Protein AF-A0A257V0B4-F1 (afdb_monomer_lite)

Radius of gyration: 12.39 Å; chains: 1; bounding box: 35×23×29 Å

Foldseek 3Di:
DDDDADAFDWDADPNDIAATPDPDQHPDYWDADPPPRDTDDLVPDDPVSNVNVCVSSVND

Secondary structure (DSSP, 8-state):
---PPPP-PPPEETTEEPPPSSSS--S---EE-TTT-PEEPGGGS-HHHHHHHHHHTT--

Sequence (60 aa):
MVKTLQMHLLRVTAGQMQPPQEEGRPALFEVLCDECDNTIDLDVLDDATRRELMVSLGVR

Structure (mmCIF, N/CA/C/O backbone):
data_AF-A0A257V0B4-F1
#
_entry.id   AF-A0A257V0B4-F1
#
loop_
_atom_site.group_PDB
_atom_site.id
_atom_site.type_symbol
_atom_site.label_atom_id
_atom_site.label_alt_id
_atom_site.label_comp_id
_atom_site.label_asym_id
_atom_site.label_entity_id
_atom_site.label_seq_id
_atom_site.pdbx_PDB_ins_code
_atom_site.Cartn_x
_atom_site.Cartn_y
_atom_site.Cartn_z
_atom_site.occupancy
_atom_site.B_iso_or_equiv
_atom_site.auth_seq_id
_atom_site.auth_comp_id
_atom_site.auth_asym_id
_atom_site.auth_atom_id
_atom_site.pdbx_PDB_model_num
ATOM 1 N N . MET A 1 1 ? -24.869 -12.592 12.825 1.00 45.75 1 MET A N 1
ATOM 2 C CA . MET A 1 1 ? -23.949 -11.449 12.999 1.00 45.75 1 MET A CA 1
ATOM 3 C C . MET A 1 1 ? -23.352 -11.153 11.632 1.00 45.75 1 MET A C 1
ATOM 5 O O . MET A 1 1 ? -22.589 -11.970 11.138 1.00 45.75 1 MET A O 1
ATOM 9 N N . VAL A 1 2 ? -23.802 -10.091 10.961 1.00 48.34 2 VAL A N 1
ATOM 10 C CA . VAL A 1 2 ? -23.298 -9.705 9.631 1.00 48.34 2 VAL A CA 1
ATOM 11 C C . VAL A 1 2 ? -22.103 -8.784 9.859 1.00 48.34 2 VAL A C 1
ATOM 13 O O . VAL A 1 2 ? -22.240 -7.797 10.576 1.00 48.34 2 VAL A O 1
ATOM 16 N N . LYS A 1 3 ? -20.927 -9.130 9.330 1.00 42.47 3 LYS A N 1
ATOM 17 C CA . LYS A 1 3 ? -19.756 -8.245 9.358 1.00 42.47 3 LYS A CA 1
ATOM 18 C C . LYS A 1 3 ? -19.805 -7.366 8.111 1.00 42.47 3 LYS A C 1
ATOM 20 O O . LYS A 1 3 ? -19.691 -7.883 7.006 1.00 42.47 3 LYS A O 1
ATOM 25 N N . THR A 1 4 ? -19.996 -6.064 8.280 1.00 56.75 4 THR A N 1
ATOM 26 C CA . THR A 1 4 ? -19.775 -5.076 7.2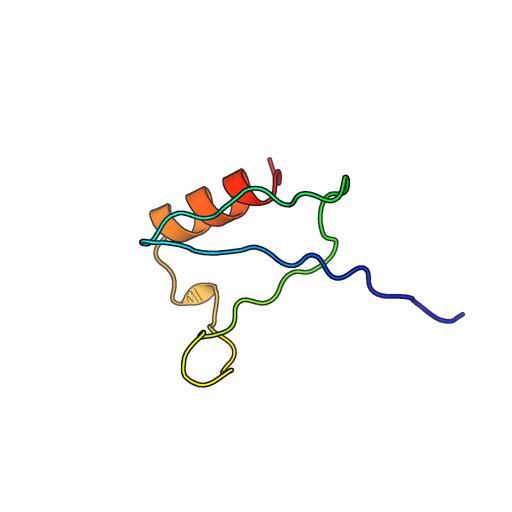20 1.00 56.75 4 THR A CA 1
ATOM 27 C C . THR A 1 4 ? -18.281 -4.782 7.140 1.00 56.75 4 THR A C 1
ATOM 29 O O . THR A 1 4 ? -17.668 -4.380 8.128 1.00 56.75 4 THR A O 1
ATOM 32 N N . LEU A 1 5 ? -17.679 -5.039 5.978 1.00 56.66 5 LEU A N 1
ATOM 33 C CA . LEU A 1 5 ? -16.289 -4.684 5.710 1.00 56.66 5 LEU A CA 1
ATOM 34 C C . LEU A 1 5 ? -16.237 -3.192 5.356 1.00 56.66 5 LEU A C 1
ATOM 36 O O . LEU A 1 5 ? -16.985 -2.753 4.485 1.00 56.66 5 LEU A O 1
ATOM 40 N N . GLN A 1 6 ? -15.384 -2.414 6.021 1.00 59.34 6 GLN A N 1
ATOM 41 C CA . G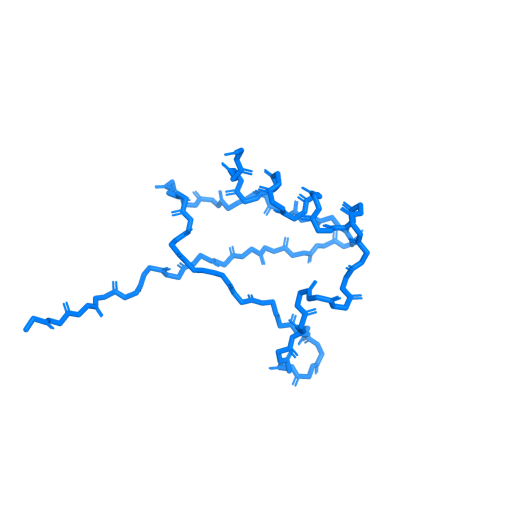LN A 1 6 ? -15.133 -1.031 5.610 1.00 59.34 6 GLN A CA 1
ATOM 42 C C . GLN A 1 6 ? -14.062 -1.012 4.519 1.00 59.34 6 GLN A C 1
ATOM 44 O O . GLN A 1 6 ? -12.934 -1.439 4.756 1.00 59.34 6 GLN A O 1
ATOM 49 N N . MET A 1 7 ? -14.428 -0.529 3.332 1.00 66.50 7 MET A N 1
ATOM 50 C CA . MET A 1 7 ? -13.531 -0.369 2.186 1.00 66.50 7 MET A CA 1
ATOM 51 C C . MET A 1 7 ? -13.048 1.079 2.116 1.00 66.50 7 MET A C 1
ATOM 53 O O . MET A 1 7 ? -13.863 1.991 2.198 1.00 66.50 7 MET A O 1
ATOM 57 N N . HIS A 1 8 ? -11.741 1.284 1.944 1.00 66.19 8 HIS A N 1
ATOM 58 C CA . HIS A 1 8 ? -11.151 2.604 1.709 1.00 66.19 8 HIS A CA 1
ATOM 59 C C . HIS A 1 8 ? -10.531 2.612 0.311 1.00 66.19 8 HIS A C 1
ATOM 61 O O . HIS A 1 8 ? -9.737 1.730 -0.012 1.00 66.19 8 HIS A O 1
ATOM 67 N N . LEU A 1 9 ? -10.895 3.594 -0.515 1.00 64.88 9 LEU A N 1
ATOM 68 C CA . LEU A 1 9 ? -10.316 3.777 -1.844 1.00 64.88 9 LEU A CA 1
ATOM 69 C C . LEU A 1 9 ? -9.122 4.734 -1.744 1.00 64.88 9 LEU A C 1
ATOM 71 O O . LEU A 1 9 ? -9.284 5.895 -1.370 1.00 64.88 9 LEU A O 1
ATOM 75 N N . LEU A 1 10 ? -7.929 4.254 -2.088 1.00 70.81 10 LEU A N 1
ATOM 76 C CA . LEU A 1 10 ? -6.726 5.080 -2.195 1.00 70.81 10 LEU A CA 1
ATOM 77 C C . LEU A 1 10 ? -6.464 5.383 -3.659 1.00 70.81 10 LEU A C 1
ATOM 79 O O . LEU A 1 10 ? -6.495 4.487 -4.501 1.00 70.81 10 LEU A O 1
ATOM 83 N N . ARG A 1 11 ? -6.167 6.644 -3.962 1.00 64.00 11 ARG A N 1
ATOM 84 C CA . ARG A 1 11 ? -5.815 7.053 -5.319 1.00 64.00 11 ARG A CA 1
ATOM 85 C C . ARG A 1 11 ? -4.303 7.090 -5.468 1.00 64.00 11 ARG A C 1
ATOM 87 O O . ARG A 1 11 ? -3.633 7.796 -4.720 1.00 64.00 11 ARG A O 1
ATOM 94 N N . VAL A 1 12 ? -3.775 6.387 -6.465 1.00 71.50 12 VAL A N 1
ATOM 95 C CA . VAL A 1 12 ? -2.373 6.516 -6.877 1.00 71.50 12 VAL A CA 1
ATOM 96 C C . VAL A 1 12 ? -2.315 7.419 -8.103 1.00 71.50 12 VAL A C 1
ATOM 98 O O . VAL A 1 12 ? -3.078 7.261 -9.051 1.00 71.50 12 VAL A O 1
ATOM 101 N N . THR A 1 13 ? -1.457 8.434 -8.089 1.00 69.38 13 THR A N 1
ATOM 102 C CA . THR A 1 13 ? -1.255 9.327 -9.238 1.00 69.38 13 THR A CA 1
ATOM 103 C C . THR A 1 13 ? 0.229 9.640 -9.358 1.00 69.38 13 THR A C 1
ATOM 105 O O . THR A 1 13 ? 0.842 10.082 -8.393 1.00 69.38 13 THR A O 1
ATOM 108 N N . ALA A 1 14 ? 0.815 9.388 -10.534 1.00 79.06 14 ALA A N 1
ATOM 109 C CA . ALA A 1 14 ? 2.246 9.584 -10.797 1.00 79.06 14 ALA A CA 1
ATOM 110 C C . ALA A 1 14 ? 3.176 8.879 -9.780 1.00 79.06 14 ALA A C 1
ATOM 112 O O . ALA A 1 14 ? 4.179 9.441 -9.350 1.00 79.06 14 ALA A O 1
ATOM 113 N N . GLY A 1 15 ? 2.818 7.657 -9.362 1.00 71.88 15 GLY A N 1
ATOM 114 C CA . GLY A 1 15 ? 3.590 6.880 -8.383 1.00 71.88 15 GLY A CA 1
ATOM 115 C C . GLY A 1 15 ? 3.518 7.411 -6.948 1.00 71.88 15 GLY A C 1
ATOM 116 O O . GLY A 1 15 ? 4.267 6.958 -6.092 1.00 71.88 15 GLY A O 1
ATOM 117 N N . GLN A 1 16 ? 2.642 8.378 -6.672 1.00 62.81 16 GLN A N 1
ATOM 118 C CA . GLN A 1 16 ? 2.409 8.909 -5.334 1.00 62.81 16 GLN A CA 1
ATOM 119 C C . GLN A 1 16 ? 1.022 8.489 -4.845 1.00 62.81 16 GLN A C 1
ATOM 121 O O . GLN A 1 16 ? 0.023 8.644 -5.555 1.00 62.81 16 GLN A O 1
ATOM 126 N N . MET A 1 17 ? 0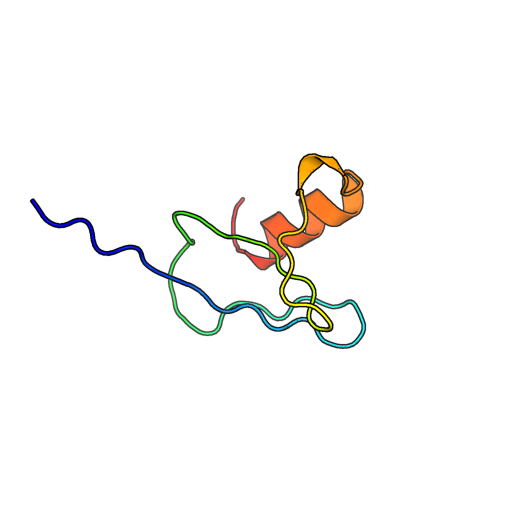.968 7.949 -3.629 1.00 72.06 17 MET A N 1
ATOM 127 C CA . MET A 1 17 ? -0.270 7.548 -2.963 1.00 72.06 17 MET A CA 1
ATOM 128 C C . MET A 1 17 ? -0.914 8.759 -2.292 1.00 72.06 17 MET A C 1
ATOM 130 O O . MET A 1 17 ? -0.282 9.440 -1.483 1.00 72.06 17 MET A O 1
ATOM 134 N N . GLN A 1 18 ? -2.173 9.039 -2.623 1.00 67.06 18 GLN A N 1
ATOM 135 C CA . GLN A 1 18 ? -2.936 10.085 -1.954 1.00 67.06 18 GLN A CA 1
ATOM 136 C C . GLN A 1 18 ? -3.532 9.551 -0.649 1.00 67.06 18 GLN A C 1
ATOM 138 O O . GLN A 1 18 ? -4.058 8.434 -0.633 1.00 67.06 18 GLN A O 1
ATOM 143 N N . PRO A 1 19 ? -3.473 10.335 0.440 1.00 64.88 19 PRO A N 1
ATOM 144 C CA . PRO A 1 19 ? -4.041 9.921 1.711 1.00 64.88 19 PRO A CA 1
ATOM 145 C C . PRO A 1 19 ? -5.562 9.731 1.583 1.00 64.88 19 PRO A C 1
ATOM 147 O O . PRO A 1 19 ? -6.217 10.497 0.863 1.00 64.88 19 PRO A O 1
ATOM 150 N N . PRO A 1 20 ? -6.136 8.728 2.273 1.00 61.91 20 PRO A N 1
ATOM 151 C CA . PRO A 1 20 ? -7.571 8.483 2.246 1.00 61.91 20 PRO A CA 1
ATOM 152 C C . PRO A 1 20 ? -8.329 9.705 2.783 1.00 61.91 20 PRO A C 1
ATOM 154 O O . PRO A 1 20 ? -7.951 10.293 3.794 1.00 61.91 20 PRO A O 1
ATOM 157 N N . GLN A 1 21 ? -9.389 10.103 2.075 1.00 61.88 21 GLN A N 1
ATOM 158 C CA . GLN A 1 21 ? -10.237 11.249 2.439 1.00 61.88 21 GLN A CA 1
ATOM 159 C C . GLN A 1 21 ? -11.228 10.913 3.570 1.00 61.88 21 GLN A C 1
ATOM 161 O O . GLN A 1 21 ? -11.756 11.829 4.195 1.00 61.88 21 GLN A O 1
ATOM 166 N N . GLU A 1 22 ? -11.488 9.626 3.836 1.00 55.62 22 GLU A N 1
ATOM 167 C CA . GLU A 1 22 ? -12.396 9.174 4.897 1.00 55.62 22 GLU A CA 1
ATOM 168 C C . GLU A 1 22 ? -11.630 8.747 6.158 1.00 55.62 22 GLU A C 1
ATOM 170 O O . GLU A 1 22 ? -10.609 8.060 6.103 1.00 55.62 22 GLU A O 1
ATOM 175 N N . GLU A 1 23 ? -12.124 9.210 7.306 1.00 55.16 23 GLU A N 1
ATOM 176 C CA . GLU A 1 23 ? -11.456 9.157 8.604 1.00 55.16 23 GLU A CA 1
ATOM 177 C C . GLU A 1 23 ? -11.598 7.769 9.254 1.00 55.16 23 GLU A C 1
ATOM 179 O O . GLU A 1 23 ? -12.552 7.480 9.974 1.00 55.16 23 GLU A O 1
ATOM 184 N N . GLY A 1 24 ? -10.630 6.886 8.997 1.00 59.16 24 GLY A N 1
ATOM 185 C CA . GLY A 1 24 ? -10.517 5.586 9.661 1.00 59.16 24 GLY A CA 1
ATOM 186 C C . GLY A 1 24 ? -9.316 4.778 9.170 1.00 59.16 24 GLY A C 1
ATOM 187 O O . GLY A 1 24 ? -8.999 4.779 7.986 1.00 59.16 24 GLY A O 1
ATOM 188 N N . ARG A 1 25 ? -8.615 4.070 10.071 1.00 57.28 25 ARG A N 1
ATOM 189 C CA . ARG A 1 25 ? -7.603 3.087 9.641 1.00 57.28 25 ARG A CA 1
ATOM 190 C C . ARG A 1 25 ? -8.331 1.901 8.991 1.00 57.28 25 ARG A C 1
ATOM 192 O O . ARG A 1 25 ? -9.199 1.325 9.653 1.00 57.28 25 ARG A O 1
ATOM 199 N N . PRO A 1 26 ? -7.988 1.492 7.759 1.00 59.69 26 PRO A N 1
ATOM 200 C CA . PRO A 1 26 ? -8.614 0.329 7.148 1.00 59.69 26 PRO A CA 1
ATOM 201 C C . PRO A 1 26 ? -8.301 -0.936 7.952 1.00 59.69 26 PRO A C 1
ATOM 203 O O . PRO A 1 26 ? -7.155 -1.188 8.320 1.00 59.69 26 PRO A O 1
ATOM 206 N N . ALA A 1 27 ? -9.328 -1.751 8.210 1.00 64.25 27 ALA A N 1
ATOM 207 C CA . ALA A 1 27 ? -9.162 -3.064 8.840 1.00 64.25 27 ALA A CA 1
ATOM 208 C C . ALA A 1 27 ? -8.568 -4.108 7.872 1.00 64.25 27 ALA A C 1
ATOM 210 O O . ALA A 1 27 ? -8.019 -5.116 8.312 1.00 64.25 27 ALA A O 1
ATOM 211 N N . LEU A 1 28 ? -8.697 -3.863 6.565 1.00 68.94 28 LEU A N 1
ATOM 212 C CA . LEU A 1 28 ? -8.147 -4.643 5.461 1.00 68.94 28 LEU A CA 1
ATOM 213 C C . LEU A 1 28 ? -7.960 -3.702 4.264 1.00 68.94 28 LEU A C 1
ATOM 215 O O . LEU A 1 28 ? -8.799 -2.827 4.043 1.00 68.94 28 LEU A O 1
ATOM 219 N N . PHE A 1 29 ? -6.899 -3.895 3.489 1.00 72.62 29 PHE A N 1
ATOM 220 C CA . PHE A 1 29 ? -6.724 -3.253 2.190 1.00 72.62 29 PHE A CA 1
ATOM 221 C C . PHE A 1 29 ? -6.214 -4.280 1.175 1.00 72.62 29 PHE A C 1
ATOM 223 O O . PHE A 1 29 ? -5.493 -5.208 1.536 1.00 72.62 29 PHE A O 1
ATOM 230 N N . GLU A 1 30 ? -6.617 -4.111 -0.080 1.00 76.62 30 GLU A N 1
ATOM 231 C CA . GLU A 1 30 ? -6.165 -4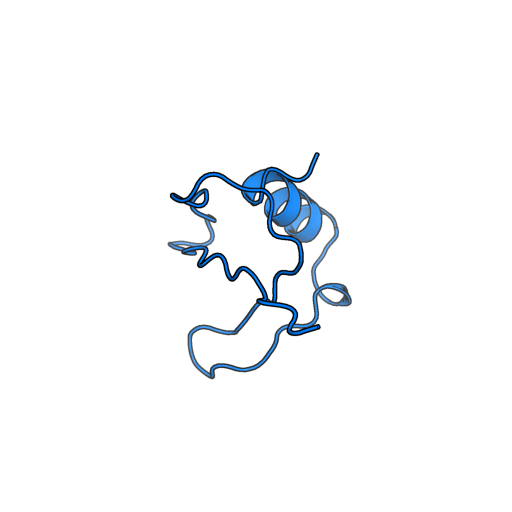.890 -1.232 1.00 76.62 30 GLU A CA 1
ATOM 232 C C . GLU A 1 30 ? -5.582 -3.914 -2.256 1.00 76.62 30 GLU A C 1
ATOM 234 O O . GLU A 1 30 ? -6.084 -2.797 -2.403 1.00 76.62 30 GLU A O 1
ATOM 239 N N . VAL A 1 31 ? -4.506 -4.314 -2.930 1.00 79.75 31 VAL A N 1
ATOM 240 C CA . VAL A 1 31 ? -3.882 -3.515 -3.987 1.00 79.75 31 VAL A CA 1
ATOM 241 C C . VAL A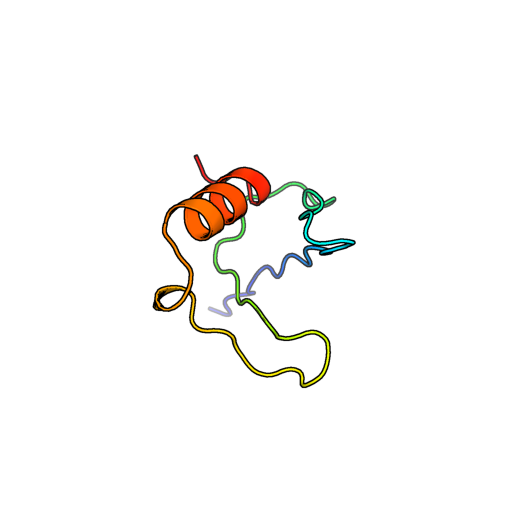 1 31 ? -4.231 -4.153 -5.320 1.00 79.75 31 VAL A C 1
ATOM 243 O O . VAL A 1 31 ? -3.996 -5.342 -5.516 1.00 79.75 31 VAL A O 1
ATOM 246 N N . LEU A 1 32 ? -4.794 -3.361 -6.228 1.00 84.88 32 LEU A N 1
ATOM 247 C CA . LEU A 1 32 ? -5.188 -3.790 -7.566 1.00 84.88 32 LEU A CA 1
ATOM 248 C C . LEU A 1 32 ? -4.353 -3.050 -8.614 1.00 84.88 32 LEU A C 1
ATOM 250 O O . LEU A 1 32 ? -3.939 -1.907 -8.403 1.00 84.88 32 LEU A O 1
ATOM 254 N N . CYS A 1 33 ? -4.111 -3.699 -9.750 1.00 80.25 33 CYS A N 1
ATOM 255 C CA . CYS A 1 33 ? -3.535 -3.053 -10.922 1.00 80.25 33 CYS A CA 1
ATOM 256 C C . CYS A 1 33 ? -4.605 -2.236 -11.659 1.00 80.25 33 CYS A C 1
ATOM 258 O O . CYS A 1 33 ? -5.602 -2.798 -12.095 1.00 80.25 33 CYS A O 1
ATOM 260 N N . ASP A 1 34 ? -4.358 -0.943 -11.867 1.00 83.31 34 ASP A N 1
ATOM 261 C CA . ASP A 1 34 ? -5.299 -0.010 -12.518 1.00 83.31 34 ASP A CA 1
ATOM 262 C C . ASP A 1 34 ? -5.636 -0.381 -13.979 1.00 83.31 34 ASP A C 1
ATOM 264 O O . ASP A 1 34 ? -6.678 -0.005 -14.501 1.00 83.31 34 ASP A O 1
ATOM 268 N N . GLU A 1 35 ? -4.765 -1.132 -14.660 1.00 84.44 35 GLU A N 1
ATOM 269 C CA . GLU A 1 35 ? -4.966 -1.491 -16.072 1.00 84.44 35 GLU A CA 1
ATOM 270 C C . GLU A 1 35 ? -5.741 -2.800 -16.270 1.00 84.44 35 GLU A C 1
ATOM 272 O O . GLU A 1 35 ? -6.406 -2.975 -17.291 1.00 84.44 35 GLU A O 1
ATOM 277 N N . CYS A 1 36 ? -5.620 -3.749 -15.337 1.00 91.50 36 CYS A N 1
ATOM 278 C CA . CYS A 1 36 ? -6.145 -5.108 -15.511 1.00 91.50 36 CYS A CA 1
ATOM 279 C C . CYS A 1 36 ? -6.965 -5.639 -14.330 1.00 91.50 36 CYS A C 1
ATOM 281 O O . CYS A 1 36 ? -7.362 -6.801 -14.370 1.00 91.50 36 CYS A O 1
ATOM 283 N N . ASP A 1 37 ? -7.198 -4.828 -13.296 1.00 87.25 37 ASP A N 1
ATOM 284 C CA . ASP A 1 37 ? -7.959 -5.164 -12.082 1.00 87.25 37 ASP A CA 1
ATOM 285 C C . ASP A 1 37 ? -7.460 -6.409 -11.322 1.00 87.25 37 ASP A C 1
ATOM 287 O O . ASP A 1 37 ? -8.147 -6.946 -10.454 1.00 87.25 37 ASP A O 1
ATOM 291 N N . ASN A 1 38 ? -6.241 -6.875 -11.604 1.00 86.38 38 ASN A N 1
ATOM 292 C CA . ASN A 1 38 ? -5.651 -8.008 -10.899 1.00 86.38 38 ASN A CA 1
ATOM 293 C C . ASN A 1 38 ? -5.118 -7.595 -9.526 1.00 86.38 38 ASN A C 1
ATOM 295 O O . ASN A 1 38 ? -4.457 -6.561 -9.394 1.00 86.38 38 ASN A O 1
ATOM 299 N N . THR A 1 39 ? -5.319 -8.464 -8.535 1.00 87.19 39 THR A N 1
ATOM 300 C CA . THR A 1 39 ? -4.700 -8.352 -7.212 1.00 87.19 39 THR A CA 1
ATOM 301 C C . THR A 1 39 ? -3.180 -8.402 -7.319 1.00 87.19 39 THR A C 1
ATOM 303 O O . THR A 1 39 ? -2.606 -9.319 -7.909 1.00 87.19 39 THR A O 1
ATOM 306 N N . ILE A 1 40 ? -2.530 -7.412 -6.717 1.00 85.75 40 ILE A N 1
ATOM 307 C CA . ILE A 1 40 ? -1.084 -7.345 -6.554 1.00 85.75 40 ILE A CA 1
ATOM 308 C C . ILE A 1 40 ? -0.742 -7.916 -5.181 1.00 85.75 40 ILE A C 1
ATOM 310 O O . ILE A 1 40 ? -1.240 -7.448 -4.156 1.00 85.75 40 ILE A O 1
ATOM 314 N N . ASP A 1 41 ? 0.130 -8.921 -5.169 1.00 84.56 41 ASP A N 1
ATOM 315 C CA . ASP A 1 41 ? 0.663 -9.476 -3.932 1.00 84.56 41 ASP A CA 1
ATOM 316 C C . ASP A 1 41 ? 1.574 -8.444 -3.243 1.00 84.56 41 ASP A C 1
ATOM 318 O O . ASP A 1 41 ? 2.498 -7.893 -3.841 1.00 84.56 41 ASP A O 1
ATOM 322 N N . LEU A 1 42 ? 1.315 -8.158 -1.970 1.00 82.38 42 LEU A N 1
ATOM 323 C CA . LEU A 1 42 ? 2.132 -7.221 -1.201 1.00 82.38 42 LEU A CA 1
ATOM 324 C C . LEU A 1 42 ? 3.522 -7.779 -0.900 1.00 82.38 42 LEU A C 1
ATOM 326 O O . LEU A 1 42 ? 4.444 -6.998 -0.672 1.00 82.38 42 LEU A O 1
ATOM 330 N N . ASP A 1 43 ? 3.682 -9.102 -0.886 1.00 84.56 43 ASP A N 1
ATOM 331 C CA . ASP A 1 43 ? 4.962 -9.738 -0.581 1.00 84.56 43 ASP A CA 1
ATOM 332 C C . ASP A 1 43 ? 5.948 -9.672 -1.756 1.00 84.56 43 ASP A C 1
ATOM 334 O O . ASP A 1 43 ? 7.140 -9.912 -1.564 1.00 84.56 43 ASP A O 1
ATOM 338 N N . VAL A 1 44 ? 5.489 -9.286 -2.956 1.00 85.94 44 VAL A N 1
ATOM 339 C CA . VAL A 1 44 ? 6.381 -8.994 -4.091 1.00 85.94 44 VAL A CA 1
ATOM 340 C C . VAL A 1 44 ? 6.862 -7.542 -4.127 1.00 85.94 44 VAL A C 1
ATOM 342 O O . VAL A 1 44 ? 7.753 -7.220 -4.914 1.00 85.94 44 VAL A O 1
ATOM 345 N N . LEU A 1 45 ? 6.287 -6.659 -3.301 1.00 84.06 45 LEU A N 1
ATOM 346 C CA . LEU A 1 45 ? 6.737 -5.273 -3.182 1.00 84.06 45 LEU A CA 1
ATOM 347 C C . LEU A 1 45 ? 8.019 -5.210 -2.353 1.00 84.06 45 LEU A C 1
ATOM 349 O O . LEU A 1 45 ? 8.158 -5.899 -1.343 1.00 84.06 45 LEU A O 1
ATOM 353 N N . ASP A 1 46 ? 8.945 -4.340 -2.746 1.00 88.62 46 ASP A N 1
ATOM 354 C CA . ASP A 1 46 ? 10.128 -4.080 -1.936 1.00 88.62 46 ASP A CA 1
ATOM 355 C C . ASP A 1 46 ? 9.764 -3.396 -0.603 1.00 88.62 46 ASP A C 1
ATOM 357 O O . ASP A 1 46 ? 8.733 -2.729 -0.461 1.00 88.62 46 ASP A O 1
ATOM 361 N N . ASP A 1 47 ? 10.646 -3.541 0.387 1.00 87.31 47 ASP A N 1
ATOM 362 C CA . ASP A 1 47 ? 10.430 -3.030 1.743 1.00 87.31 47 ASP A CA 1
ATOM 363 C C . ASP A 1 47 ? 10.232 -1.507 1.807 1.00 87.31 47 ASP A C 1
ATOM 365 O O . ASP A 1 47 ? 9.528 -1.012 2.695 1.00 87.31 47 ASP A O 1
ATOM 369 N N . ALA A 1 48 ? 10.851 -0.743 0.899 1.00 88.06 48 ALA A N 1
ATOM 370 C CA . ALA A 1 48 ? 10.704 0.709 0.882 1.00 88.06 48 ALA A CA 1
ATOM 371 C C . ALA A 1 48 ? 9.289 1.086 0.427 1.00 88.06 48 ALA A C 1
ATOM 373 O O . ALA A 1 48 ? 8.593 1.814 1.139 1.00 88.06 48 ALA A O 1
ATOM 374 N N . THR A 1 49 ? 8.834 0.496 -0.677 1.00 85.38 49 THR A N 1
ATOM 375 C CA . THR A 1 49 ? 7.480 0.648 -1.216 1.00 85.38 49 THR A CA 1
ATOM 376 C C . THR A 1 49 ? 6.421 0.18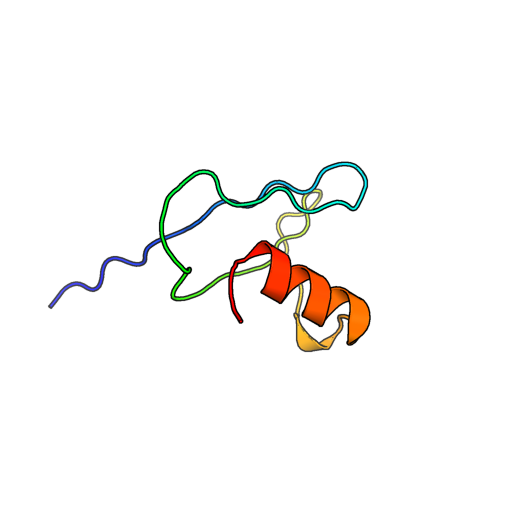9 -0.210 1.00 85.38 49 THR A C 1
ATOM 378 O O . THR A 1 49 ? 5.445 0.900 0.046 1.00 85.38 49 THR A O 1
ATOM 381 N N . ARG A 1 50 ? 6.629 -0.961 0.448 1.00 85.12 50 ARG A N 1
ATOM 382 C CA . ARG A 1 50 ? 5.720 -1.477 1.486 1.00 85.12 50 ARG A CA 1
ATOM 383 C C . ARG A 1 50 ? 5.601 -0.510 2.664 1.00 85.12 50 ARG A C 1
ATOM 385 O O . ARG A 1 50 ? 4.504 -0.284 3.176 1.00 85.12 50 ARG A O 1
ATOM 392 N N . ARG A 1 51 ? 6.712 0.094 3.093 1.00 85.69 51 ARG A N 1
ATOM 393 C CA . ARG A 1 51 ? 6.712 1.070 4.189 1.00 85.69 51 ARG A CA 1
ATOM 394 C C . ARG A 1 51 ? 6.003 2.368 3.814 1.00 85.69 51 ARG A C 1
ATOM 396 O O . ARG A 1 51 ? 5.242 2.884 4.631 1.00 85.69 51 ARG A O 1
ATOM 403 N N . GLU A 1 52 ? 6.213 2.880 2.605 1.00 85.25 52 GLU A N 1
ATOM 404 C CA . GLU A 1 52 ? 5.498 4.067 2.119 1.00 85.25 52 GLU A CA 1
ATOM 405 C C . GLU A 1 52 ? 3.985 3.835 2.050 1.00 85.25 52 GLU A C 1
ATOM 407 O O . GLU A 1 52 ? 3.211 4.683 2.502 1.00 85.25 52 GLU A O 1
ATOM 412 N N . LEU A 1 53 ? 3.562 2.655 1.583 1.00 81.75 53 LEU A N 1
ATOM 413 C CA . LEU A 1 53 ? 2.154 2.261 1.543 1.00 81.75 53 LEU A CA 1
ATOM 414 C C . LEU A 1 53 ? 1.527 2.296 2.944 1.00 81.75 53 LEU A C 1
ATOM 416 O O . LEU A 1 53 ? 0.502 2.947 3.142 1.00 81.75 53 LEU A O 1
ATOM 420 N N . MET A 1 54 ? 2.179 1.692 3.940 1.00 81.06 54 MET A N 1
ATOM 421 C CA . MET A 1 54 ? 1.697 1.683 5.331 1.00 81.06 54 MET A CA 1
ATOM 422 C C . MET A 1 54 ? 1.593 3.092 5.935 1.00 81.06 54 MET A C 1
ATOM 424 O O . MET A 1 54 ? 0.613 3.408 6.614 1.00 81.06 54 MET A O 1
ATOM 428 N N . VAL A 1 55 ? 2.561 3.969 5.644 1.00 82.94 55 VAL A N 1
ATOM 429 C CA . VAL A 1 55 ? 2.529 5.375 6.080 1.00 82.94 55 VAL A CA 1
ATOM 430 C C . VAL A 1 55 ? 1.361 6.127 5.442 1.00 82.94 55 VAL A C 1
ATOM 432 O O . VAL A 1 55 ? 0.649 6.842 6.149 1.00 82.94 55 VAL A O 1
ATOM 435 N N . SER A 1 56 ? 1.130 5.945 4.138 1.00 77.69 56 SER A N 1
ATOM 436 C CA . SER A 1 56 ? 0.023 6.590 3.413 1.00 77.69 56 SER A CA 1
ATOM 437 C C . SER A 1 56 ? -1.354 6.169 3.944 1.00 77.69 56 SER A C 1
ATOM 439 O O . SER A 1 56 ? -2.281 6.974 4.003 1.00 77.69 56 SER A O 1
ATOM 441 N N . LEU A 1 57 ? -1.446 4.926 4.422 1.00 76.12 57 LEU A N 1
ATOM 442 C CA . LEU A 1 57 ? -2.615 4.333 5.067 1.00 76.12 57 LEU A CA 1
ATOM 443 C C . LEU A 1 57 ? -2.829 4.798 6.516 1.00 76.12 57 LEU A C 1
ATOM 445 O O . LEU A 1 57 ? -3.787 4.380 7.168 1.00 76.12 57 LEU A O 1
ATOM 449 N N . GLY A 1 58 ? -1.926 5.616 7.068 1.00 71.25 58 GLY A N 1
ATOM 450 C CA . GLY A 1 58 ? -1.975 6.021 8.472 1.00 71.25 58 GLY A CA 1
ATOM 451 C C . GLY A 1 58 ? -1.701 4.871 9.448 1.00 71.25 58 GLY A C 1
ATOM 452 O O . GLY A 1 58 ? -1.966 5.003 10.649 1.00 71.25 58 GLY A O 1
ATOM 453 N N . VAL A 1 59 ? -1.163 3.750 8.958 1.00 65.62 59 VAL A N 1
ATOM 454 C CA . VAL A 1 59 ? -0.780 2.596 9.768 1.00 65.62 59 VAL A CA 1
ATOM 455 C C . VAL A 1 59 ? 0.649 2.822 10.251 1.00 65.62 59 VAL A C 1
ATOM 457 O O . VAL A 1 59 ? 1.625 2.537 9.565 1.00 65.62 59 VAL A O 1
ATOM 460 N N . ARG A 1 60 ? 0.750 3.417 11.440 1.00 58.19 60 ARG A N 1
ATOM 461 C CA . ARG A 1 60 ? 1.974 3.424 12.250 1.00 58.19 60 ARG A CA 1
ATOM 462 C C . ARG A 1 60 ? 2.061 2.153 13.067 1.00 58.19 60 ARG A C 1
ATOM 464 O O . ARG A 1 60 ? 0.992 1.816 13.640 1.00 58.19 60 ARG A O 1
#

pLDDT: mean 72.76, std 12.34, range [42.47, 91.5]